Protein AF-B3PHY4-F1 (afdb_monomer_lite)

Organism: Cellvibrio japonicus (strain Ueda107) (NCBI:txid498211)

Secondary structure (DSSP, 8-state):
-PPPPHHHHHHHHHHHHHHHHHHHHHHHHHHHHHHHS-----HHHHHHHHHHHHHHHHHHHHHHHHHHHHHHHH---

Foldseek 3Di:
DDDDDLVRLVVVLVVLVVVLVVLVVVLVVLVVCVVPVPDDDDPVNVVVSVVSVVVSVVSVVVSVVSVVVSCVVPVDD

Radius of gyration: 17.24 Å; chains: 1; bounding box: 44×20×47 Å

pLDDT: mean 89.59, std 10.39, range [48.78, 98.12]

Structure (mmCIF, N/CA/C/O backbone):
data_AF-B3PHY4-F1
#
_entry.id   AF-B3PHY4-F1
#
loop_
_atom_site.group_PDB
_atom_site.id
_atom_site.type_symbol
_atom_site.label_atom_id
_atom_site.label_alt_id
_atom_site.label_comp_id
_atom_site.label_asym_id
_atom_site.label_entity_id
_atom_site.label_seq_id
_atom_site.pdbx_PDB_ins_code
_atom_site.Cartn_x
_atom_site.Cartn_y
_atom_site.Cartn_z
_atom_site.occupancy
_atom_site.B_iso_or_equiv
_atom_site.auth_seq_id
_atom_site.auth_comp_id
_atom_site.auth_asym_id
_atom_site.auth_atom_id
_atom_site.pdbx_PDB_model_num
ATOM 1 N N . MET A 1 1 ? -28.687 11.899 8.750 1.00 50.72 1 MET A N 1
ATOM 2 C CA . MET A 1 1 ? -27.452 11.117 8.535 1.00 50.72 1 MET A CA 1
ATOM 3 C C . MET A 1 1 ? -27.389 10.070 9.631 1.00 50.72 1 MET A C 1
ATOM 5 O O . MET A 1 1 ? -27.276 10.441 10.790 1.00 50.72 1 MET A O 1
ATOM 9 N N . THR A 1 2 ? -27.599 8.799 9.297 1.00 70.06 2 THR A N 1
ATOM 10 C CA . THR A 1 2 ? -27.508 7.678 10.245 1.00 70.06 2 THR A CA 1
ATOM 11 C C . THR A 1 2 ? -26.046 7.296 10.432 1.00 70.06 2 THR A C 1
ATOM 13 O O . THR A 1 2 ? -25.317 7.171 9.449 1.00 70.06 2 THR A O 1
ATOM 16 N N . THR A 1 3 ? -25.608 7.139 11.678 1.00 77.00 3 THR A N 1
ATOM 17 C CA . THR A 1 3 ? -24.269 6.640 11.997 1.00 77.00 3 THR A CA 1
ATOM 18 C C . THR A 1 3 ? -24.103 5.211 11.463 1.00 77.00 3 THR A C 1
ATOM 20 O O . THR A 1 3 ? -25.035 4.412 11.586 1.00 77.00 3 THR A O 1
ATOM 23 N N . PRO A 1 4 ? -22.958 4.875 10.843 1.00 81.88 4 PRO A N 1
ATOM 24 C CA . PRO A 1 4 ? -22.725 3.531 10.333 1.00 81.88 4 PRO A CA 1
ATOM 25 C C . PRO A 1 4 ? -22.714 2.522 11.485 1.00 81.88 4 PRO A C 1
ATOM 27 O O . PRO A 1 4 ? -22.147 2.774 12.549 1.00 81.88 4 PRO A O 1
ATOM 30 N N . THR A 1 5 ? -23.357 1.379 11.265 1.00 89.69 5 THR A N 1
ATOM 31 C CA . THR A 1 5 ? -23.351 0.254 12.209 1.00 89.69 5 THR A CA 1
ATOM 32 C C . THR A 1 5 ? -21.953 -0.369 12.313 1.00 89.69 5 THR A C 1
ATOM 34 O O . THR A 1 5 ? -21.163 -0.258 11.372 1.00 89.69 5 THR A O 1
ATOM 37 N N . PRO A 1 6 ? -21.643 -1.092 13.404 1.00 87.75 6 PRO A N 1
ATOM 38 C CA . PRO A 1 6 ? -20.364 -1.787 13.555 1.00 87.75 6 PRO A CA 1
ATOM 39 C C . PRO A 1 6 ? -19.991 -2.698 12.385 1.00 87.75 6 PRO A C 1
ATOM 41 O O . PRO A 1 6 ? -18.873 -2.650 11.877 1.00 87.75 6 PRO A O 1
ATOM 44 N N . SER A 1 7 ? -20.949 -3.483 11.894 1.00 91.31 7 SER A N 1
ATOM 45 C CA . SER A 1 7 ? -20.753 -4.351 10.732 1.00 91.31 7 SER A CA 1
ATOM 46 C C . SER A 1 7 ? -20.449 -3.562 9.460 1.00 91.31 7 SER A C 1
ATOM 48 O O . SER A 1 7 ? -19.606 -3.982 8.678 1.00 91.31 7 SER A O 1
ATOM 50 N N . GLN A 1 8 ? -21.090 -2.405 9.256 1.00 94.06 8 GLN A N 1
ATOM 51 C CA . GLN A 1 8 ? -20.807 -1.544 8.103 1.00 94.06 8 GLN A CA 1
ATOM 52 C C . GLN A 1 8 ? -19.399 -0.946 8.170 1.00 94.06 8 GLN A C 1
ATOM 54 O O . GLN A 1 8 ? -18.736 -0.856 7.145 1.00 94.06 8 GLN A O 1
ATOM 59 N N . GLN A 1 9 ? -18.924 -0.575 9.362 1.00 92.56 9 GLN A N 1
ATOM 60 C CA . GLN A 1 9 ? -17.560 -0.069 9.537 1.00 92.56 9 GLN A CA 1
ATOM 61 C C . GLN A 1 9 ? -16.504 -1.148 9.261 1.00 92.56 9 GLN A C 1
ATOM 63 O O . GLN A 1 9 ? -15.510 -0.869 8.598 1.00 92.56 9 GLN A O 1
ATOM 68 N N . LEU A 1 10 ? -16.731 -2.379 9.733 1.00 93.62 10 LEU A N 1
ATOM 69 C CA . LEU A 1 10 ? -15.829 -3.505 9.475 1.00 93.62 10 LEU A CA 1
ATOM 70 C C . LEU A 1 10 ? -15.810 -3.911 7.996 1.00 93.62 10 LEU A C 1
ATOM 72 O O . LEU A 1 10 ? -14.740 -4.196 7.467 1.00 93.62 10 LEU A O 1
ATOM 76 N N . LEU A 1 11 ? -16.970 -3.914 7.329 1.00 96.00 11 LEU A N 1
ATOM 77 C CA . LEU A 1 11 ? -17.055 -4.179 5.889 1.00 96.00 11 LEU A CA 1
ATOM 78 C C . LEU A 1 11 ? -16.335 -3.100 5.079 1.00 96.00 11 LEU A C 1
ATOM 80 O O . LEU A 1 11 ? -15.521 -3.439 4.231 1.00 96.00 11 LEU A O 1
ATOM 84 N N . GLN A 1 12 ? -16.550 -1.820 5.396 1.00 95.19 12 GLN A N 1
ATOM 85 C CA . GLN A 1 12 ? -15.843 -0.734 4.715 1.00 95.19 12 GLN A CA 1
ATOM 86 C C . GLN A 1 12 ? -14.326 -0.857 4.885 1.00 95.19 12 GLN A C 1
ATOM 88 O O . GLN A 1 12 ? -13.582 -0.737 3.918 1.00 95.19 12 GLN A O 1
ATOM 93 N N . PHE A 1 13 ? -13.866 -1.144 6.106 1.00 95.94 13 PHE A N 1
ATOM 94 C CA . PHE A 1 13 ? -12.448 -1.371 6.364 1.00 95.94 13 PHE A CA 1
ATOM 95 C C . PHE A 1 13 ? -11.895 -2.548 5.553 1.00 95.94 13 PHE A C 1
ATOM 97 O O . PHE A 1 13 ? -10.797 -2.464 5.007 1.00 95.94 13 PHE A O 1
ATOM 104 N N . HIS A 1 14 ? -12.644 -3.650 5.479 1.00 97.25 14 HIS A N 1
ATOM 105 C CA . HIS A 1 14 ? -12.265 -4.810 4.681 1.00 97.25 14 HIS A CA 1
ATOM 106 C C . HIS A 1 14 ? -12.151 -4.460 3.191 1.00 97.25 14 HIS A C 1
ATOM 108 O O . HIS A 1 14 ? -11.168 -4.837 2.558 1.00 97.25 14 HIS A O 1
ATOM 114 N N . ASP A 1 15 ? -13.111 -3.721 2.639 1.00 97.69 15 ASP A N 1
ATOM 115 C CA . ASP A 1 15 ? -13.093 -3.317 1.232 1.00 97.69 15 ASP A CA 1
ATOM 116 C C . ASP A 1 15 ? -11.885 -2.414 0.932 1.00 97.69 15 ASP A C 1
ATOM 118 O O . ASP A 1 15 ? -11.137 -2.666 -0.018 1.00 97.69 15 ASP A O 1
ATOM 122 N N . ASP A 1 16 ? -11.615 -1.441 1.807 1.00 97.44 16 ASP A N 1
ATOM 123 C CA . ASP A 1 16 ? -10.446 -0.561 1.708 1.00 97.44 16 ASP A CA 1
ATOM 124 C C . ASP A 1 16 ? -9.124 -1.350 1.824 1.00 97.44 16 ASP A C 1
ATOM 126 O O . ASP A 1 16 ? -8.135 -1.040 1.147 1.00 97.44 16 ASP A O 1
ATOM 130 N N . PHE A 1 17 ? -9.096 -2.394 2.661 1.00 97.75 17 PHE A N 1
ATOM 131 C CA . PHE A 1 17 ? -7.954 -3.295 2.817 1.00 97.75 17 PHE A CA 1
ATOM 132 C C . PHE A 1 17 ? -7.695 -4.139 1.568 1.00 97.75 17 PHE A C 1
ATOM 134 O O . PHE A 1 17 ? -6.549 -4.239 1.124 1.00 97.75 17 PHE A O 1
ATOM 141 N N . VAL A 1 18 ? -8.739 -4.720 0.973 1.00 98.12 18 VAL A N 1
ATOM 142 C CA . VAL A 1 18 ? -8.630 -5.500 -0.270 1.00 98.12 18 VAL A CA 1
ATOM 143 C C . VAL A 1 18 ? -8.147 -4.619 -1.426 1.00 98.12 18 VAL A C 1
ATOM 145 O O . VAL A 1 18 ? -7.311 -5.042 -2.233 1.00 98.12 18 VAL A O 1
ATOM 148 N N . GLU A 1 19 ? -8.607 -3.369 -1.492 1.00 96.94 19 GL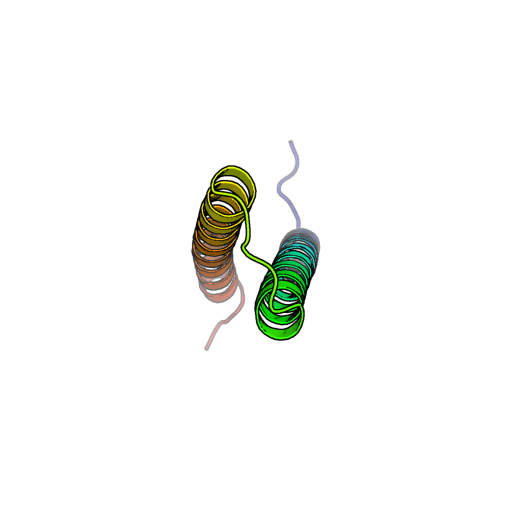U A N 1
ATOM 149 C CA . GLU A 1 19 ? -8.124 -2.418 -2.492 1.00 96.94 19 GLU A CA 1
ATOM 150 C C . GLU A 1 19 ? -6.632 -2.099 -2.293 1.00 96.94 19 GLU A C 1
ATOM 152 O O . GLU A 1 19 ? -5.852 -2.138 -3.249 1.00 96.94 19 GLU A O 1
ATOM 157 N N . LEU A 1 20 ? -6.200 -1.848 -1.050 1.00 97.56 20 LEU A N 1
ATOM 158 C CA . LEU A 1 20 ? -4.785 -1.640 -0.733 1.00 97.56 20 LEU A CA 1
ATOM 159 C C . LEU A 1 20 ? -3.934 -2.860 -1.114 1.00 97.56 20 LEU A C 1
ATOM 161 O O . LEU A 1 20 ? -2.871 -2.699 -1.714 1.00 97.56 20 LEU A O 1
ATOM 165 N N . GLN A 1 21 ? -4.400 -4.073 -0.805 1.00 97.81 21 GLN A N 1
ATOM 166 C CA . GLN A 1 21 ? -3.713 -5.312 -1.170 1.00 97.81 21 GLN A CA 1
ATOM 167 C C . GLN A 1 21 ? -3.523 -5.418 -2.689 1.00 97.81 21 GLN A C 1
ATOM 169 O O . GLN A 1 21 ? -2.432 -5.754 -3.153 1.00 97.81 21 GLN A O 1
ATOM 174 N N . SER A 1 22 ? -4.560 -5.082 -3.457 1.00 96.88 22 SER A N 1
ATOM 175 C CA . SER A 1 22 ? -4.517 -5.097 -4.921 1.00 96.88 22 SER A CA 1
ATOM 176 C C . SER A 1 22 ? -3.487 -4.103 -5.471 1.00 96.88 22 SER A C 1
ATOM 178 O O . SER A 1 22 ? -2.740 -4.427 -6.394 1.00 96.88 22 SER A O 1
ATOM 180 N N . LEU A 1 23 ? -3.377 -2.913 -4.869 1.00 96.00 23 LEU A N 1
ATOM 181 C CA . LEU A 1 23 ? -2.358 -1.925 -5.239 1.00 96.00 23 LEU A CA 1
ATOM 182 C C . LEU A 1 23 ? -0.936 -2.383 -4.895 1.00 96.00 23 LEU A C 1
ATOM 184 O O . LEU A 1 23 ? -0.014 -2.154 -5.679 1.00 96.00 23 LEU A O 1
ATOM 188 N N . CYS A 1 24 ? -0.748 -3.042 -3.750 1.00 96.94 24 CYS A N 1
ATOM 189 C CA . CYS A 1 24 ? 0.535 -3.640 -3.387 1.00 96.94 24 CYS A CA 1
ATOM 190 C C . CYS A 1 24 ? 0.951 -4.720 -4.394 1.00 96.94 24 CYS A C 1
ATOM 192 O O . CYS A 1 24 ? 2.094 -4.710 -4.845 1.00 96.94 24 CYS A O 1
ATOM 194 N N . ALA A 1 25 ? 0.026 -5.605 -4.783 1.00 96.88 25 ALA A N 1
ATOM 195 C CA . ALA A 1 25 ? 0.282 -6.641 -5.783 1.00 96.88 25 ALA A CA 1
ATOM 196 C C . ALA A 1 25 ? 0.695 -6.031 -7.130 1.00 96.88 25 ALA A C 1
ATOM 198 O O . ALA A 1 25 ? 1.746 -6.377 -7.663 1.00 96.88 25 ALA A O 1
ATOM 199 N N . PHE A 1 26 ? -0.055 -5.035 -7.613 1.00 94.12 26 PHE A N 1
ATOM 200 C CA . PHE A 1 26 ? 0.285 -4.310 -8.838 1.00 94.12 26 PHE A CA 1
ATOM 201 C C . PHE A 1 26 ? 1.688 -3.685 -8.786 1.00 94.12 26 PHE A C 1
ATOM 203 O O . PHE A 1 26 ? 2.454 -3.789 -9.744 1.00 94.12 26 PHE A O 1
ATOM 210 N N . LEU A 1 27 ? 2.047 -3.041 -7.670 1.00 94.62 27 LEU A N 1
ATOM 211 C CA . LEU A 1 27 ? 3.365 -2.428 -7.512 1.00 94.62 27 LEU A CA 1
ATOM 212 C C . LEU A 1 27 ? 4.485 -3.480 -7.521 1.00 94.62 27 LEU A C 1
ATOM 214 O O . LEU A 1 27 ? 5.528 -3.255 -8.136 1.00 94.62 27 LEU A O 1
ATOM 218 N N . CYS A 1 28 ? 4.272 -4.629 -6.875 1.00 94.31 28 CYS A N 1
ATOM 219 C CA . CYS A 1 28 ? 5.205 -5.754 -6.912 1.00 94.31 28 CYS A CA 1
ATOM 220 C C . CYS A 1 28 ? 5.381 -6.295 -8.335 1.00 94.31 28 CYS A C 1
ATOM 222 O O . CYS A 1 28 ? 6.518 -6.421 -8.789 1.00 94.31 28 CYS A O 1
ATOM 224 N N . ASP A 1 29 ? 4.286 -6.543 -9.053 1.00 93.56 29 ASP A N 1
ATOM 225 C CA . ASP A 1 29 ? 4.320 -7.038 -10.431 1.00 93.56 29 ASP A CA 1
ATOM 226 C C . ASP A 1 29 ? 5.054 -6.060 -11.354 1.00 93.56 29 ASP A C 1
ATOM 228 O O . ASP A 1 29 ? 5.891 -6.469 -12.160 1.00 93.56 29 ASP A O 1
ATOM 232 N N . ALA A 1 30 ? 4.822 -4.755 -11.188 1.00 90.38 30 ALA A N 1
ATOM 233 C CA . ALA A 1 30 ? 5.513 -3.724 -11.953 1.00 90.38 30 ALA A CA 1
ATOM 234 C C . ALA A 1 30 ? 7.028 -3.702 -11.670 1.00 90.38 30 ALA A C 1
ATOM 236 O O . ALA A 1 30 ? 7.833 -3.604 -12.598 1.00 90.38 30 ALA A O 1
ATOM 237 N N . MET A 1 31 ? 7.433 -3.836 -10.402 1.00 88.69 31 MET A N 1
ATOM 238 C CA . MET A 1 31 ? 8.847 -3.900 -10.013 1.00 88.69 31 MET A CA 1
ATOM 239 C C . MET A 1 31 ? 9.539 -5.162 -10.539 1.00 88.69 31 MET A C 1
ATOM 241 O O . MET A 1 31 ? 10.684 -5.092 -10.994 1.00 88.69 31 MET A O 1
ATOM 245 N N . VAL A 1 32 ? 8.852 -6.306 -10.512 1.00 90.50 32 VAL A N 1
ATOM 246 C CA . VAL A 1 32 ? 9.355 -7.564 -11.076 1.00 90.50 32 VAL A CA 1
ATOM 247 C C . VAL A 1 32 ? 9.493 -7.448 -12.590 1.00 90.50 32 VAL A C 1
ATOM 249 O O . VAL A 1 32 ? 10.559 -7.754 -13.118 1.00 90.50 32 VAL A O 1
ATOM 252 N N . ALA A 1 33 ? 8.470 -6.945 -13.284 1.00 86.88 33 ALA A N 1
ATOM 253 C CA . ALA A 1 33 ? 8.499 -6.756 -14.731 1.00 86.88 33 ALA A CA 1
ATOM 254 C C . ALA A 1 33 ? 9.672 -5.869 -15.163 1.00 86.88 33 ALA A C 1
ATOM 256 O O . ALA A 1 33 ? 10.379 -6.203 -16.107 1.00 86.88 33 ALA A O 1
ATOM 257 N N . ILE A 1 34 ? 9.934 -4.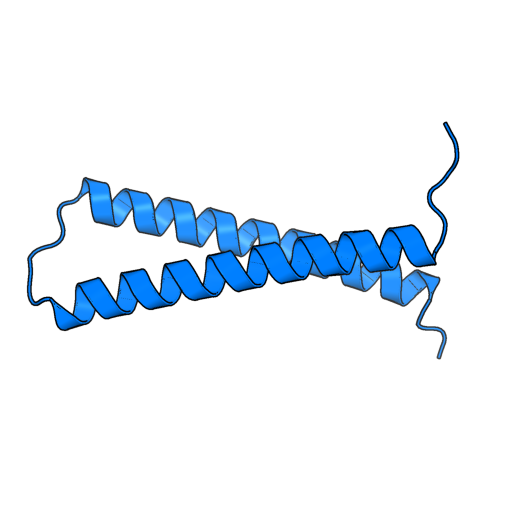782 -14.436 1.00 85.12 34 ILE A N 1
ATOM 258 C CA . ILE A 1 34 ? 11.080 -3.903 -14.696 1.00 85.12 34 ILE A CA 1
ATOM 259 C C . ILE A 1 34 ? 12.410 -4.612 -14.478 1.00 85.12 34 ILE A C 1
ATOM 261 O O . ILE A 1 34 ? 13.319 -4.482 -15.294 1.00 85.12 34 ILE A O 1
ATOM 265 N N . THR A 1 35 ? 12.521 -5.357 -13.382 1.00 83.06 35 THR A N 1
ATOM 266 C CA . THR A 1 35 ? 13.760 -6.054 -13.029 1.00 83.06 35 THR A CA 1
ATOM 267 C C . THR A 1 35 ? 14.078 -7.162 -14.034 1.00 83.06 35 THR A C 1
ATOM 269 O O . THR A 1 35 ? 15.237 -7.353 -14.386 1.00 83.06 35 THR A O 1
ATOM 272 N N . LEU A 1 36 ? 13.054 -7.872 -14.516 1.00 84.62 36 LEU A N 1
ATO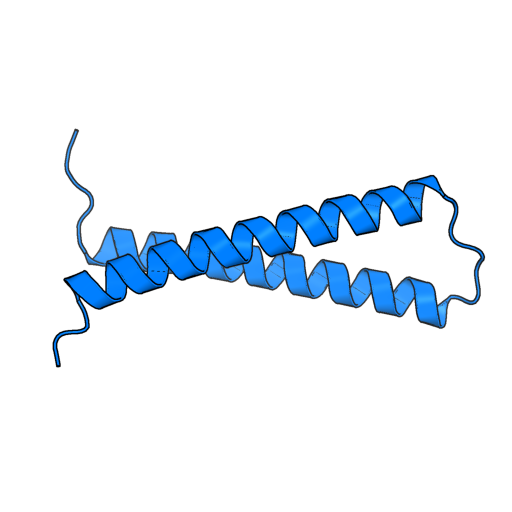M 273 C CA . LEU A 1 36 ? 13.195 -8.986 -15.454 1.00 84.62 36 LEU A CA 1
ATOM 274 C C . LEU A 1 36 ? 13.311 -8.553 -16.914 1.00 84.62 36 LEU A C 1
ATOM 276 O O . LEU A 1 36 ? 13.868 -9.294 -17.716 1.00 84.62 36 LEU A O 1
ATOM 280 N N . ALA A 1 37 ? 12.776 -7.391 -17.286 1.00 77.00 37 ALA A N 1
ATOM 281 C CA . ALA A 1 37 ? 12.759 -6.973 -18.681 1.00 77.00 37 ALA A CA 1
ATOM 282 C C . ALA A 1 37 ? 14.144 -6.584 -19.225 1.00 77.00 37 ALA A C 1
ATOM 284 O O . ALA A 1 37 ? 14.251 -6.388 -20.430 1.00 77.00 37 ALA A O 1
ATOM 285 N N . GLU A 1 38 ? 15.174 -6.418 -18.379 1.00 66.25 38 GLU A N 1
ATOM 286 C CA . GLU A 1 38 ? 16.518 -5.904 -18.739 1.00 66.25 38 GLU A CA 1
ATOM 287 C C . GLU A 1 38 ? 16.497 -4.586 -19.555 1.00 66.25 38 GLU A C 1
ATOM 289 O O . GLU A 1 38 ? 17.508 -4.135 -20.094 1.00 66.25 38 GLU A O 1
ATOM 294 N N . LEU A 1 39 ? 15.334 -3.933 -19.634 1.00 67.88 39 LEU A N 1
ATOM 295 C CA . LEU A 1 39 ? 15.086 -2.728 -20.408 1.00 67.88 39 LEU A CA 1
ATOM 296 C C . LEU A 1 39 ? 15.371 -1.499 -19.548 1.00 67.88 39 LEU A C 1
ATOM 298 O O . LEU A 1 39 ? 14.974 -1.413 -18.385 1.00 67.88 39 LEU A O 1
ATOM 302 N N . LEU A 1 40 ? 16.011 -0.498 -20.154 1.00 72.81 40 LEU A N 1
ATOM 303 C CA . LEU A 1 40 ? 16.138 0.825 -19.552 1.00 72.81 40 LEU A CA 1
ATOM 304 C C . LEU A 1 40 ? 14.742 1.437 -19.390 1.00 72.81 40 LEU A C 1
ATOM 306 O O . LEU A 1 40 ? 14.109 1.844 -20.364 1.00 72.81 40 LEU A O 1
ATOM 310 N N . VAL A 1 41 ? 14.269 1.508 -18.148 1.00 80.50 41 VAL A N 1
ATOM 311 C CA . VAL A 1 41 ? 13.012 2.176 -17.806 1.00 80.50 41 VAL A CA 1
ATOM 312 C C . VAL A 1 41 ? 13.182 3.675 -17.998 1.00 80.50 41 VAL A C 1
ATOM 314 O O . VAL A 1 41 ? 14.115 4.286 -17.471 1.00 80.50 41 VAL A O 1
ATOM 317 N N . ASP A 1 42 ? 12.271 4.293 -18.745 1.00 87.06 42 ASP A N 1
ATOM 318 C CA . ASP A 1 42 ? 12.314 5.732 -18.944 1.00 87.06 42 ASP A CA 1
ATOM 319 C C . ASP A 1 42 ? 11.998 6.486 -17.638 1.00 87.06 42 ASP A C 1
ATOM 321 O O . ASP A 1 42 ? 11.286 6.015 -16.745 1.00 87.06 42 ASP A O 1
ATOM 325 N N . LYS A 1 43 ? 12.510 7.713 -17.528 1.00 86.69 43 LYS A N 1
ATOM 326 C CA . LYS A 1 43 ? 12.385 8.525 -16.310 1.00 86.69 43 LYS A CA 1
ATOM 327 C C . LYS A 1 43 ? 10.927 8.775 -15.894 1.00 86.69 43 LYS A C 1
ATOM 329 O O . LYS A 1 43 ? 10.665 8.929 -14.703 1.00 86.69 43 LYS A O 1
ATOM 334 N N . ARG A 1 44 ? 9.973 8.837 -16.833 1.00 88.00 44 ARG A N 1
ATOM 335 C CA . ARG A 1 44 ? 8.555 9.060 -16.500 1.00 88.00 44 ARG A CA 1
ATOM 336 C C . ARG A 1 44 ? 7.958 7.828 -15.836 1.00 88.00 44 ARG A C 1
ATOM 338 O O . ARG A 1 44 ? 7.250 7.985 -14.846 1.00 88.00 44 ARG A O 1
ATOM 345 N N . SER A 1 45 ? 8.292 6.637 -16.325 1.00 88.12 45 SER A N 1
ATOM 346 C CA . SER A 1 45 ? 7.872 5.372 -15.716 1.00 88.12 45 SER A CA 1
ATOM 347 C C . SER A 1 45 ? 8.430 5.218 -14.294 1.00 88.12 45 SER A C 1
ATOM 349 O O . SER A 1 45 ? 7.676 4.909 -13.373 1.00 88.12 45 SER A O 1
ATOM 351 N N . VAL A 1 46 ? 9.707 5.563 -14.071 1.00 87.94 46 VAL A N 1
ATOM 352 C CA . VAL A 1 46 ? 10.304 5.599 -12.717 1.00 87.94 46 VAL A CA 1
ATOM 353 C C . VAL A 1 46 ? 9.564 6.577 -11.797 1.00 87.94 46 VAL A C 1
ATOM 355 O O . VAL A 1 46 ? 9.208 6.221 -10.675 1.00 87.94 46 VAL A O 1
ATOM 358 N N . ASN A 1 47 ? 9.280 7.794 -12.270 1.00 91.00 47 ASN A N 1
ATOM 359 C CA . ASN A 1 47 ? 8.528 8.780 -11.490 1.00 91.00 47 ASN A CA 1
ATOM 360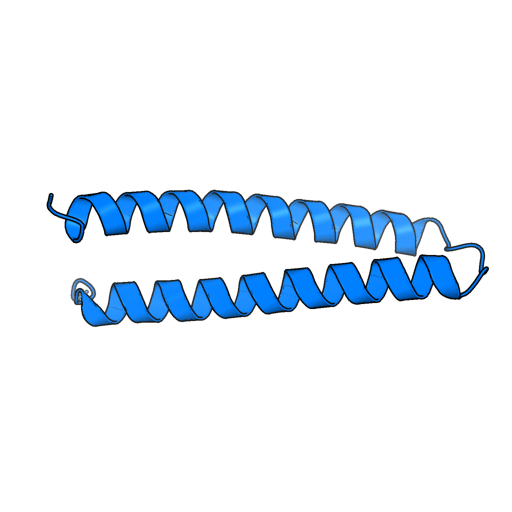 C C . ASN A 1 47 ? 7.109 8.286 -11.163 1.00 91.00 47 ASN A C 1
ATOM 362 O O . ASN A 1 47 ? 6.630 8.482 -10.047 1.00 91.00 47 ASN A O 1
ATOM 366 N N . GLY A 1 48 ? 6.438 7.636 -12.117 1.00 92.06 48 GLY A N 1
ATOM 367 C CA . GLY A 1 48 ? 5.113 7.048 -11.919 1.00 92.06 48 GLY A CA 1
ATOM 368 C C . GLY A 1 48 ? 5.113 5.987 -10.820 1.00 92.06 48 GLY A C 1
ATOM 369 O O . GLY A 1 48 ? 4.248 6.010 -9.946 1.00 92.06 48 GLY A O 1
ATOM 370 N N . LEU A 1 49 ? 6.127 5.120 -10.798 1.00 91.56 49 LEU A N 1
ATOM 371 C CA . LEU A 1 49 ? 6.293 4.107 -9.752 1.00 91.56 49 LEU A CA 1
ATOM 372 C C . LEU A 1 49 ? 6.577 4.718 -8.388 1.00 91.56 49 LEU A C 1
ATOM 374 O O . LEU A 1 49 ? 5.991 4.289 -7.401 1.00 91.56 49 LEU A O 1
ATOM 378 N N . GLN A 1 50 ? 7.426 5.744 -8.322 1.00 92.56 50 GLN A N 1
ATOM 379 C CA . GLN A 1 50 ? 7.692 6.455 -7.070 1.00 92.56 50 GLN A CA 1
ATOM 380 C C . GLN A 1 50 ? 6.425 7.117 -6.515 1.00 92.56 50 GLN A C 1
ATOM 382 O O . GLN A 1 50 ? 6.153 7.027 -5.316 1.00 92.56 50 GLN A O 1
ATOM 387 N N . LEU A 1 51 ? 5.623 7.747 -7.379 1.00 95.19 51 LEU A N 1
ATOM 388 C CA . LEU A 1 51 ? 4.340 8.330 -6.990 1.00 95.19 51 LEU A CA 1
ATOM 389 C C . LEU A 1 51 ? 3.357 7.256 -6.513 1.00 95.19 51 LEU A C 1
ATOM 391 O O . LEU A 1 51 ? 2.734 7.437 -5.466 1.00 95.19 51 LEU A O 1
ATOM 395 N N . CYS A 1 52 ? 3.253 6.139 -7.237 1.00 94.31 52 CYS A N 1
ATOM 396 C CA . CYS A 1 52 ? 2.406 5.008 -6.867 1.00 94.31 52 CYS A CA 1
ATOM 397 C C . CYS A 1 52 ? 2.825 4.419 -5.511 1.00 94.31 52 CYS A C 1
ATOM 399 O O . CYS A 1 52 ? 2.002 4.323 -4.605 1.00 94.31 52 CYS A O 1
ATOM 401 N N . ALA A 1 53 ? 4.116 4.142 -5.310 1.00 96.12 53 ALA A N 1
ATOM 402 C CA . ALA A 1 53 ? 4.655 3.660 -4.040 1.00 96.12 53 ALA A CA 1
ATOM 403 C C . ALA A 1 53 ? 4.358 4.629 -2.882 1.00 96.12 53 ALA A C 1
ATOM 405 O O . ALA A 1 53 ? 3.932 4.212 -1.803 1.00 96.12 53 ALA A O 1
ATOM 406 N N . GLY A 1 54 ? 4.509 5.938 -3.110 1.00 97.31 54 GLY A N 1
ATOM 407 C CA . GLY A 1 54 ? 4.157 6.963 -2.126 1.00 97.31 54 GLY A CA 1
ATOM 408 C C . GLY A 1 54 ? 2.654 7.037 -1.820 1.00 97.31 54 GLY A C 1
ATOM 409 O O . GLY A 1 54 ? 2.264 7.350 -0.695 1.00 97.31 54 GLY A O 1
ATOM 410 N N . GLN A 1 55 ? 1.786 6.757 -2.794 1.00 96.00 55 GLN A N 1
ATOM 411 C CA . GLN A 1 55 ? 0.340 6.648 -2.573 1.00 96.00 55 GLN A CA 1
ATOM 412 C C . GLN A 1 55 ? -0.013 5.393 -1.772 1.00 96.00 55 GLN A C 1
ATOM 414 O O . GLN A 1 55 ? -0.744 5.506 -0.790 1.00 96.00 55 GLN A O 1
ATOM 419 N N . VAL A 1 56 ? 0.546 4.235 -2.135 1.00 97.12 56 VAL A N 1
ATOM 420 C CA . VAL A 1 56 ? 0.353 2.965 -1.415 1.00 97.12 56 VAL A CA 1
ATOM 421 C C . VAL A 1 56 ? 0.767 3.108 0.046 1.00 97.12 56 VAL A C 1
ATOM 423 O O . VAL A 1 56 ? -0.012 2.771 0.933 1.00 97.12 56 VAL A O 1
ATOM 426 N N . LYS A 1 57 ? 1.938 3.702 0.312 1.00 97.62 57 LYS A N 1
ATOM 427 C CA . LYS A 1 57 ? 2.415 3.946 1.679 1.00 97.62 57 LYS A CA 1
ATOM 428 C C . LYS A 1 57 ? 1.433 4.791 2.497 1.00 97.62 57 LYS A C 1
ATOM 430 O O . LYS A 1 57 ? 1.049 4.388 3.588 1.00 97.62 57 LYS A O 1
ATOM 435 N N . ARG A 1 58 ? 0.983 5.930 1.959 1.00 97.75 58 ARG A N 1
ATOM 436 C CA . ARG A 1 58 ? 0.030 6.809 2.662 1.00 97.75 58 ARG A CA 1
ATOM 437 C C . ARG A 1 58 ? -1.312 6.128 2.921 1.00 97.75 58 ARG A C 1
ATOM 439 O O . ARG A 1 58 ? -1.911 6.341 3.970 1.00 97.75 58 ARG A O 1
ATOM 446 N N . ARG A 1 59 ? -1.792 5.310 1.978 1.00 96.88 59 ARG A N 1
ATOM 447 C CA . ARG A 1 59 ? -3.016 4.520 2.170 1.00 96.88 59 ARG A CA 1
ATOM 448 C C . ARG A 1 59 ? -2.842 3.462 3.255 1.00 96.88 59 ARG A C 1
ATOM 450 O O . ARG A 1 59 ? -3.749 3.302 4.061 1.00 96.88 59 ARG A O 1
ATOM 457 N N . ALA A 1 60 ? -1.691 2.795 3.308 1.00 97.81 60 ALA A N 1
ATOM 458 C CA . ALA A 1 60 ? -1.381 1.833 4.362 1.00 97.81 60 ALA A CA 1
ATOM 459 C C . ALA A 1 60 ? -1.368 2.491 5.751 1.00 97.81 60 ALA A C 1
ATOM 461 O O . ALA A 1 60 ? -2.029 1.994 6.655 1.00 97.81 60 ALA A O 1
ATOM 462 N N . GLU A 1 61 ? -0.707 3.643 5.895 1.00 98.06 61 GLU A N 1
ATOM 463 C CA . GLU A 1 61 ? -0.678 4.416 7.149 1.00 98.06 61 GLU A CA 1
ATOM 464 C C . GLU A 1 61 ? -2.088 4.857 7.583 1.00 98.06 61 GLU A C 1
ATOM 466 O O . GLU A 1 61 ? -2.458 4.748 8.753 1.00 98.06 61 GLU A O 1
ATOM 471 N N . ALA A 1 62 ? -2.914 5.322 6.638 1.00 96.81 6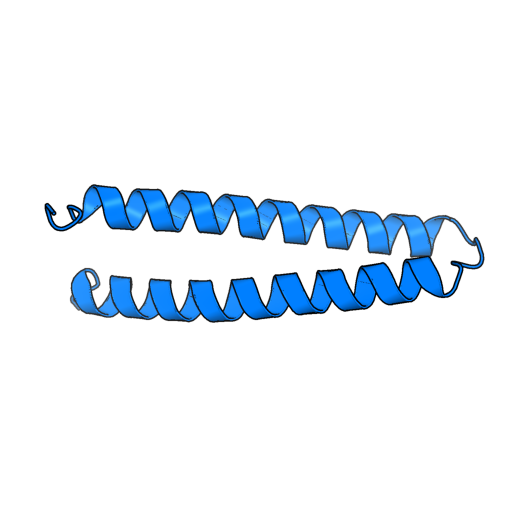2 ALA A N 1
ATOM 472 C CA . ALA A 1 62 ? -4.295 5.703 6.924 1.00 96.81 62 ALA A CA 1
ATOM 473 C C . ALA A 1 62 ? -5.144 4.504 7.371 1.00 96.81 62 ALA A C 1
ATOM 475 O O . ALA A 1 62 ? -5.926 4.617 8.315 1.00 96.81 62 ALA A O 1
ATOM 476 N N . LEU A 1 63 ? -4.983 3.355 6.713 1.00 96.75 63 LEU A N 1
ATOM 477 C CA . LEU A 1 63 ? -5.719 2.140 7.038 1.00 96.75 63 LEU A CA 1
ATOM 478 C C . LEU A 1 63 ? -5.271 1.556 8.387 1.00 96.75 63 LEU A C 1
ATOM 480 O O . LEU A 1 63 ? -6.102 1.116 9.173 1.00 96.75 63 LEU A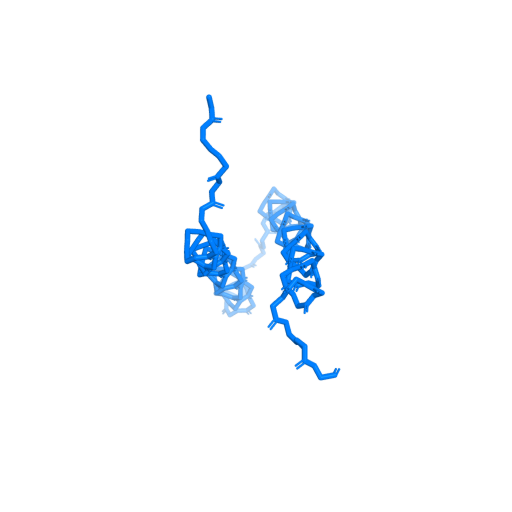 O 1
ATOM 484 N N . GLU A 1 64 ? -3.983 1.626 8.721 1.00 97.31 64 GLU A N 1
ATOM 485 C CA . GLU A 1 64 ? -3.480 1.264 10.049 1.00 97.31 64 GLU A CA 1
ATOM 486 C C . GLU A 1 64 ? -4.131 2.117 11.148 1.00 97.31 64 GLU A C 1
ATOM 488 O O . GLU A 1 64 ? -4.627 1.579 12.141 1.00 97.31 64 GLU A O 1
ATOM 493 N N . ALA A 1 65 ? -4.211 3.436 10.949 1.00 96.44 65 ALA A N 1
ATOM 494 C CA . ALA A 1 65 ? -4.887 4.327 11.888 1.00 96.44 65 ALA A CA 1
ATOM 495 C C . ALA A 1 65 ? -6.377 3.972 12.056 1.00 96.44 65 ALA A C 1
ATOM 497 O O . ALA A 1 65 ? -6.891 3.972 13.178 1.00 96.44 65 ALA A O 1
ATOM 498 N N . GLN A 1 66 ? -7.066 3.613 10.967 1.00 95.31 66 GLN A N 1
ATOM 499 C CA . GLN A 1 66 ? -8.449 3.133 11.032 1.00 95.31 66 GLN A CA 1
ATOM 500 C C . GLN A 1 66 ? -8.564 1.820 11.815 1.00 95.31 66 GLN A C 1
ATOM 502 O O . GLN A 1 66 ? -9.439 1.700 12.672 1.00 95.31 66 GLN A O 1
ATOM 507 N N . LEU A 1 67 ? -7.666 0.858 11.578 1.00 95.38 67 LEU A N 1
ATOM 508 C CA . LEU A 1 67 ? -7.650 -0.421 12.290 1.00 95.38 67 LEU A CA 1
ATOM 509 C C . LEU A 1 67 ? -7.440 -0.228 13.793 1.00 95.38 67 LEU A C 1
ATOM 511 O O . LEU A 1 67 ? -8.102 -0.887 14.592 1.00 95.38 67 LEU A O 1
ATOM 515 N N . LEU A 1 68 ? -6.541 0.678 14.188 1.00 95.12 68 LEU A N 1
ATOM 516 C CA . LEU A 1 68 ? -6.328 1.034 15.592 1.00 95.12 68 LEU A CA 1
ATOM 517 C C . LEU A 1 68 ? -7.595 1.635 16.214 1.00 95.12 68 LEU A C 1
ATOM 519 O O . LEU A 1 68 ? -7.963 1.256 17.326 1.00 95.12 68 LEU A O 1
ATOM 523 N N . GLY A 1 69 ? -8.298 2.503 15.480 1.00 92.88 69 GLY A N 1
ATOM 524 C CA . GLY A 1 69 ? -9.599 3.032 15.892 1.00 92.88 69 GLY A CA 1
ATOM 525 C C . GLY A 1 69 ? -10.641 1.928 16.089 1.00 92.88 69 GLY A C 1
ATOM 526 O O . GLY A 1 69 ? -11.273 1.854 17.139 1.00 92.88 69 GLY A O 1
ATOM 527 N N . LEU A 1 70 ? -10.769 1.013 15.126 1.00 92.38 70 LEU A N 1
ATOM 528 C CA . LEU A 1 70 ? -11.677 -0.134 15.225 1.00 92.38 70 LEU A CA 1
ATOM 529 C C . LEU A 1 70 ? -11.295 -1.063 16.384 1.00 92.38 70 LEU A C 1
ATOM 531 O O . LEU A 1 70 ? -12.171 -1.525 17.109 1.00 92.38 70 LEU A O 1
ATOM 535 N N . ARG A 1 71 ? -10.000 -1.306 16.617 1.00 92.00 71 ARG A N 1
ATOM 536 C CA . ARG A 1 71 ? -9.521 -2.114 17.746 1.00 92.00 71 ARG A CA 1
ATOM 537 C C . ARG A 1 71 ? -9.851 -1.464 19.088 1.00 92.00 71 ARG A C 1
ATOM 539 O O . ARG A 1 71 ? -10.250 -2.176 19.999 1.00 92.00 71 ARG A O 1
ATOM 546 N N . ALA A 1 72 ? -9.741 -0.144 19.210 1.00 89.19 72 ALA A N 1
ATOM 547 C CA . ALA A 1 72 ? -10.135 0.561 20.429 1.00 89.19 72 ALA A CA 1
ATOM 548 C C . ALA A 1 72 ? -11.649 0.469 20.701 1.00 89.19 72 ALA A C 1
ATOM 550 O O . ALA A 1 72 ? -12.063 0.438 21.856 1.00 89.19 72 ALA A O 1
ATOM 551 N N . VAL A 1 73 ? -12.473 0.408 19.649 1.00 87.12 73 VAL A N 1
ATOM 552 C CA . VAL A 1 73 ? -13.939 0.324 19.767 1.00 87.12 73 VAL A CA 1
ATOM 553 C C . VAL A 1 73 ? -14.426 -1.113 20.001 1.00 87.12 73 VAL A C 1
ATOM 555 O O . VAL A 1 73 ? -15.357 -1.322 20.774 1.00 87.12 73 VAL A O 1
ATOM 558 N N . TYR A 1 74 ? -13.813 -2.102 19.345 1.00 83.56 74 TYR A N 1
ATOM 559 C CA . TYR A 1 74 ? -14.323 -3.481 19.275 1.00 83.56 74 TYR A CA 1
ATOM 560 C C . TYR A 1 74 ? -13.412 -4.537 19.907 1.00 83.56 74 TYR A C 1
ATOM 562 O O . TYR A 1 74 ? -13.859 -5.645 20.186 1.00 83.56 74 TYR A O 1
ATOM 570 N N . GLY A 1 75 ? -12.132 -4.233 20.109 1.00 72.56 75 GLY A N 1
ATOM 571 C CA . GLY A 1 75 ? -11.094 -5.194 20.483 1.00 72.56 75 GLY A CA 1
ATOM 572 C C . GLY A 1 75 ? -10.923 -5.408 21.984 1.00 72.56 75 GLY A C 1
ATOM 573 O O . GLY A 1 75 ? -9.814 -5.729 22.390 1.00 72.56 75 GLY A O 1
ATOM 574 N N . GLY A 1 76 ? -11.971 -5.201 22.789 1.00 64.06 76 GLY A N 1
ATOM 575 C CA . GLY A 1 76 ? -11.917 -5.269 24.251 1.00 64.06 76 GLY A CA 1
ATOM 576 C C . GLY A 1 76 ? -11.314 -6.568 24.796 1.00 64.06 76 GLY A C 1
ATOM 577 O O . GLY A 1 76 ? -12.023 -7.564 24.939 1.00 64.06 76 GLY A O 1
ATOM 578 N N . VAL A 1 77 ? -10.025 -6.492 25.138 1.00 48.78 77 VAL A N 1
ATOM 579 C CA . VAL A 1 77 ? -9.320 -7.191 26.223 1.00 48.78 77 VAL A CA 1
ATOM 580 C C . VAL A 1 77 ? -8.378 -6.176 26.856 1.00 48.78 77 VAL A C 1
ATOM 582 O O . VAL A 1 77 ? -7.637 -5.519 26.090 1.00 48.78 77 VAL A O 1
#

Sequence (77 aa):
MTTPTPSQQLLQFHDDFVELQSLCAFLCDAMVAITLAELLVDKRSVNGLQLCAGQVKRRAEALEAQLLGLRAVYGGV